Protein AF-A0A4R6XAE1-F1 (afdb_monomer_lite)

pLDDT: mean 70.64, std 21.33, range [35.44, 95.94]

InterPro domains:
  IPR025577 FlxA-like protein [PF14282] (13-100)

Sequence (117 aa):
MSSISMDLSSIAQQSSRSTQTSSTSSRIEALEEKVKTLQEELTDITTSTDKTEEDTEQAELLQQQIQMLQQQIAQLQMQEAKKAQQEEAKEASKDSDESTTEKDPEDPLGQTLDTYA

Foldseek 3Di:
DDDDDPPPVVVVPPPVPPPPPCDLVVVLVVLVVVLVVLVVVLVCLVPDPDHDPVSVVSNVVSVVVSVVSVVVSVVSVVVVVVVVVVVVVVVVVVVPPDDDDDPDDDDDDDDPDDDDD

Organism: NCBI:txid28254

Structure (mmCIF, N/CA/C/O backbone):
data_AF-A0A4R6XAE1-F1
#
_entry.id   AF-A0A4R6XAE1-F1
#
loop_
_atom_site.group_PDB
_atom_site.id
_atom_site.type_symbol
_atom_site.label_atom_id
_atom_site.label_alt_id
_atom_site.label_comp_id
_atom_site.label_asym_id
_atom_site.label_entity_id
_atom_site.label_seq_id
_atom_site.pdbx_PDB_ins_code
_atom_site.Cartn_x
_atom_site.Cartn_y
_atom_site.Cartn_z
_atom_site.occupancy
_atom_site.B_iso_or_equiv
_atom_site.auth_seq_id
_atom_site.auth_comp_id
_atom_site.auth_asym_id
_atom_site.auth_atom_id
_atom_site.pdbx_PDB_model_num
ATOM 1 N N . MET A 1 1 ? 36.451 50.193 -5.724 1.00 37.44 1 MET A N 1
ATOM 2 C CA . MET A 1 1 ? 35.394 49.717 -6.638 1.00 37.44 1 MET A CA 1
ATOM 3 C C . MET A 1 1 ? 35.925 48.441 -7.272 1.00 37.44 1 MET A C 1
ATOM 5 O O . MET A 1 1 ? 36.773 48.540 -8.144 1.00 37.44 1 MET A O 1
ATOM 9 N N . SER A 1 2 ? 35.558 47.272 -6.742 1.00 36.81 2 SER A N 1
ATOM 10 C CA . SER A 1 2 ? 36.004 45.980 -7.285 1.00 36.81 2 SER A CA 1
ATOM 11 C C . SER A 1 2 ? 34.924 45.423 -8.197 1.00 36.81 2 SER A C 1
ATOM 13 O O . SER A 1 2 ? 33.790 45.230 -7.765 1.00 36.81 2 SER A O 1
ATOM 15 N N . SER A 1 3 ? 35.284 45.190 -9.453 1.00 46.59 3 SER A N 1
ATOM 16 C CA . SER A 1 3 ? 34.451 44.534 -10.453 1.00 46.59 3 SER A CA 1
ATOM 17 C C . SER A 1 3 ? 34.411 43.037 -10.146 1.00 46.59 3 SER A C 1
ATOM 19 O O . SER A 1 3 ? 35.420 42.348 -10.275 1.00 46.59 3 SER A O 1
ATOM 21 N N . ILE A 1 4 ? 33.258 42.531 -9.718 1.00 54.75 4 ILE A N 1
ATOM 22 C CA . ILE A 1 4 ? 32.988 41.093 -9.681 1.00 54.75 4 ILE A CA 1
ATOM 23 C C . ILE A 1 4 ? 32.535 40.699 -11.088 1.00 54.75 4 ILE A C 1
ATOM 25 O O . ILE A 1 4 ? 31.401 40.958 -11.484 1.00 54.75 4 ILE A O 1
ATOM 29 N N . SER A 1 5 ? 33.463 40.128 -11.858 1.00 42.38 5 SER A N 1
ATOM 30 C CA . SER A 1 5 ? 33.148 39.355 -13.060 1.00 42.38 5 SER A CA 1
ATOM 31 C C . SER A 1 5 ? 32.478 38.060 -12.604 1.00 42.38 5 SER A C 1
ATOM 33 O O . SER A 1 5 ? 33.105 37.232 -11.949 1.00 42.38 5 SER A O 1
ATOM 35 N N . MET A 1 6 ? 31.187 37.905 -12.889 1.00 48.81 6 MET A N 1
ATOM 36 C CA . MET A 1 6 ? 30.495 36.623 -12.765 1.00 48.81 6 MET A CA 1
ATOM 37 C C . MET A 1 6 ? 30.781 35.809 -14.029 1.00 48.81 6 MET A C 1
ATOM 39 O O . MET A 1 6 ? 30.087 35.943 -15.036 1.00 48.81 6 MET A O 1
ATOM 43 N N . ASP A 1 7 ? 31.825 34.983 -13.986 1.00 47.19 7 ASP A N 1
ATOM 44 C CA . ASP A 1 7 ? 32.103 33.981 -15.013 1.00 47.19 7 ASP A CA 1
ATOM 45 C C . ASP A 1 7 ? 30.984 32.922 -15.029 1.00 47.19 7 ASP A C 1
ATOM 47 O O . ASP A 1 7 ? 30.976 31.962 -14.258 1.00 47.19 7 ASP A O 1
ATOM 51 N N . LEU A 1 8 ? 30.025 33.087 -15.945 1.00 52.81 8 LEU A N 1
ATOM 52 C CA . LEU A 1 8 ? 28.909 32.161 -16.198 1.00 52.81 8 LEU A CA 1
ATOM 53 C C . LEU A 1 8 ? 29.342 30.771 -16.711 1.00 52.81 8 LEU A C 1
ATOM 55 O O . LEU A 1 8 ? 28.503 29.883 -16.847 1.00 52.81 8 LEU A O 1
ATOM 59 N N . SER A 1 9 ? 30.634 30.540 -16.964 1.00 46.78 9 SER A N 1
ATOM 60 C CA . SER A 1 9 ? 31.130 29.263 -17.504 1.00 46.78 9 SER A CA 1
ATOM 61 C C . SER A 1 9 ? 31.352 28.169 -16.450 1.00 46.78 9 SER A C 1
ATOM 63 O O . SER A 1 9 ? 31.505 27.006 -16.814 1.00 46.78 9 SER A O 1
ATOM 65 N N . SER A 1 10 ? 31.314 28.488 -15.149 1.00 44.50 10 SER A N 1
ATOM 66 C CA . SER A 1 10 ? 31.516 27.485 -14.084 1.00 44.50 10 SER A CA 1
ATOM 67 C C . SER A 1 10 ? 30.217 26.866 -13.541 1.00 44.50 10 SER A C 1
ATOM 69 O O . SER A 1 10 ? 30.256 25.963 -12.711 1.00 44.50 10 SER A O 1
ATOM 71 N N . ILE A 1 11 ? 29.042 27.301 -14.017 1.00 51.34 11 ILE A N 1
ATOM 72 C CA . ILE A 1 11 ? 27.755 26.714 -13.594 1.00 51.34 11 ILE A CA 1
ATOM 73 C C . ILE A 1 11 ? 27.347 25.497 -14.444 1.00 51.34 11 ILE A C 1
ATOM 75 O O . ILE A 1 11 ? 26.478 24.725 -14.049 1.00 51.34 11 ILE A O 1
ATOM 79 N N . ALA A 1 12 ? 27.998 25.284 -15.593 1.00 47.47 12 ALA A N 1
ATOM 80 C CA . ALA A 1 12 ? 27.713 24.151 -16.476 1.00 47.47 12 ALA A CA 1
ATOM 81 C C . ALA A 1 12 ? 28.358 22.831 -16.003 1.00 47.47 12 ALA A C 1
ATOM 83 O O . ALA A 1 12 ? 27.937 21.759 -16.425 1.00 47.47 12 ALA A O 1
ATOM 84 N N . GLN A 1 13 ? 29.347 22.885 -15.102 1.00 46.41 13 GLN A N 1
ATOM 85 C CA . GLN A 1 13 ? 30.141 21.716 -14.681 1.00 46.41 13 GLN A CA 1
ATOM 86 C C . GLN A 1 13 ? 29.735 21.145 -13.306 1.00 46.41 13 GLN A C 1
ATOM 88 O O . GLN A 1 13 ? 30.389 20.246 -12.789 1.00 46.41 13 GLN A O 1
ATOM 93 N N . GLN A 1 14 ? 28.660 21.656 -12.698 1.00 41.06 14 GLN A N 1
ATOM 94 C CA . GLN A 1 14 ? 28.090 21.150 -11.439 1.00 41.06 14 GLN A CA 1
ATOM 95 C C . GLN A 1 14 ? 26.618 20.736 -11.600 1.00 41.06 14 GLN A C 1
ATOM 97 O O . GLN A 1 14 ? 25.832 20.831 -10.665 1.00 41.06 14 GLN A O 1
ATOM 102 N N . SER A 1 15 ? 26.226 20.243 -12.778 1.00 43.34 15 SER A N 1
ATOM 103 C 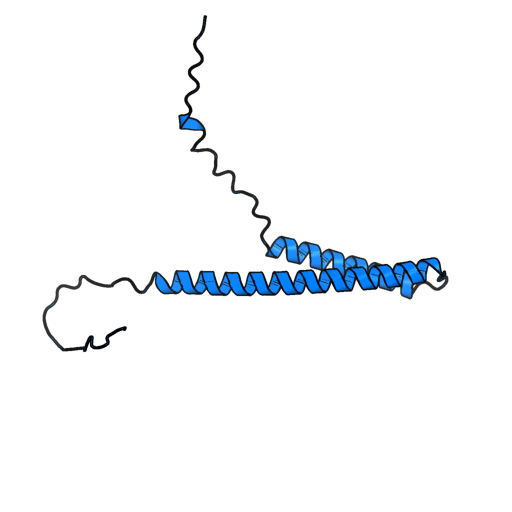CA . SER A 1 15 ? 24.974 19.475 -12.921 1.00 43.34 15 SER A CA 1
ATOM 104 C C . SER A 1 15 ? 25.177 17.960 -12.829 1.00 43.34 15 SER A C 1
ATOM 106 O O . SER A 1 15 ? 24.217 17.210 -12.940 1.00 43.34 15 SER A O 1
ATOM 108 N N . SER A 1 16 ? 26.378 17.498 -12.466 1.00 47.09 16 SER A N 1
ATOM 109 C CA . SER A 1 16 ? 26.589 16.146 -11.925 1.00 47.09 16 SER A CA 1
ATOM 110 C C . SER A 1 16 ? 26.199 16.058 -10.443 1.00 47.09 16 SER A C 1
ATOM 112 O O . SER A 1 16 ? 26.776 15.292 -9.679 1.00 47.09 16 SER A O 1
ATOM 114 N N . ARG A 1 17 ? 25.220 16.848 -9.991 1.00 43.84 17 ARG A N 1
ATOM 115 C CA . ARG A 1 17 ? 24.351 16.374 -8.918 1.00 43.84 17 ARG A CA 1
ATOM 116 C C . ARG A 1 17 ? 23.353 15.489 -9.625 1.00 43.84 17 ARG A C 1
ATOM 118 O O . ARG A 1 17 ? 22.330 15.986 -10.086 1.00 43.84 17 ARG A O 1
ATOM 125 N N . SER A 1 18 ? 23.726 14.215 -9.756 1.00 47.47 18 SER A N 1
ATOM 126 C CA . SER A 1 18 ? 22.824 13.118 -10.066 1.00 47.47 18 SER A CA 1
ATOM 127 C C . SER A 1 18 ? 21.521 13.431 -9.366 1.00 47.47 18 SER A C 1
ATOM 129 O O . SER A 1 18 ? 21.441 13.420 -8.134 1.00 47.47 18 SER A O 1
ATOM 131 N N . THR A 1 19 ? 20.547 13.860 -10.157 1.00 48.19 19 THR A N 1
ATOM 132 C CA . THR A 1 19 ? 19.176 13.949 -9.718 1.00 48.19 19 THR A CA 1
ATOM 133 C C . THR A 1 19 ? 18.930 12.606 -9.061 1.00 48.19 19 THR A C 1
ATOM 135 O O . THR A 1 19 ? 19.142 11.562 -9.680 1.00 48.19 19 THR A O 1
ATOM 138 N N . GLN A 1 20 ? 18.599 12.615 -7.771 1.00 47.22 20 GLN A N 1
ATOM 139 C CA . GLN A 1 20 ? 17.925 11.485 -7.155 1.00 47.22 20 GLN A CA 1
ATOM 140 C C . GLN A 1 20 ? 16.623 11.343 -7.939 1.00 47.22 20 GLN A C 1
ATOM 142 O O . GLN A 1 20 ? 15.582 11.877 -7.571 1.00 47.22 20 GLN A O 1
ATOM 147 N N . THR A 1 21 ? 16.723 10.707 -9.102 1.00 52.50 21 THR A N 1
ATOM 148 C CA . THR A 1 21 ? 15.634 10.018 -9.741 1.00 52.50 21 THR A CA 1
ATOM 149 C C . THR A 1 21 ? 15.297 8.953 -8.721 1.00 52.50 21 THR A C 1
ATOM 151 O O . THR A 1 21 ? 15.968 7.934 -8.610 1.00 52.50 21 THR A O 1
ATOM 154 N N . SER A 1 22 ? 14.361 9.268 -7.833 1.00 56.44 22 SER A N 1
ATOM 155 C CA . SER A 1 22 ? 13.671 8.252 -7.065 1.00 56.44 22 SER A CA 1
ATOM 156 C C . SER A 1 22 ? 13.058 7.337 -8.114 1.00 56.44 22 SER A C 1
ATOM 158 O O . SER A 1 22 ? 12.058 7.683 -8.747 1.00 56.44 22 SER A O 1
ATOM 160 N N . SER A 1 23 ? 13.766 6.245 -8.403 1.00 73.06 23 SER A N 1
ATOM 161 C CA . SER A 1 23 ? 13.408 5.306 -9.451 1.00 73.06 23 SER A CA 1
ATOM 162 C C . SER A 1 23 ? 11.979 4.845 -9.216 1.00 73.06 23 SER A C 1
ATOM 164 O O . SER A 1 23 ? 11.529 4.737 -8.072 1.00 73.06 23 SER A O 1
ATOM 166 N N . THR A 1 24 ? 11.246 4.600 -10.298 1.00 78.06 24 THR A N 1
ATOM 167 C CA . THR A 1 24 ? 9.879 4.072 -10.238 1.00 78.06 24 THR A CA 1
ATOM 168 C C . THR A 1 24 ? 9.798 2.858 -9.304 1.00 78.06 24 THR A C 1
ATOM 170 O O . THR A 1 24 ? 8.896 2.823 -8.472 1.00 78.06 24 THR A O 1
ATOM 173 N N . SER A 1 25 ? 10.825 2.006 -9.306 1.00 82.62 25 SER A N 1
ATOM 174 C CA . SER A 1 25 ? 11.036 0.893 -8.378 1.00 82.62 25 SER A CA 1
ATOM 175 C C . SER A 1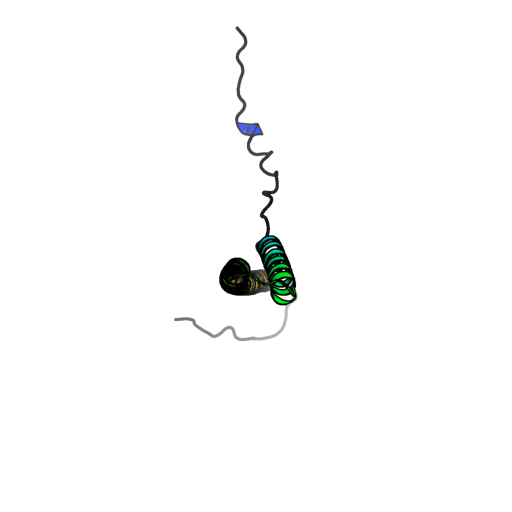 25 ? 11.008 1.302 -6.898 1.00 82.62 25 SER A C 1
ATOM 177 O O . SER A 1 25 ? 10.224 0.757 -6.130 1.00 82.62 25 SER A O 1
ATOM 179 N N . SER A 1 26 ? 11.761 2.329 -6.481 1.00 87.44 26 SER A N 1
ATOM 180 C CA . SER A 1 26 ? 11.754 2.805 -5.083 1.00 87.44 26 SER A CA 1
ATOM 181 C C . SER A 1 26 ? 10.387 3.346 -4.656 1.00 87.44 26 SER A C 1
ATOM 183 O O . SER A 1 26 ? 10.018 3.297 -3.484 1.00 87.44 26 SER A O 1
ATOM 185 N N . ARG A 1 27 ? 9.616 3.891 -5.605 1.00 86.81 27 ARG A N 1
ATOM 186 C CA . ARG A 1 27 ? 8.251 4.351 -5.337 1.00 86.81 27 ARG A CA 1
ATOM 187 C C . ARG A 1 27 ? 7.269 3.187 -5.230 1.00 86.81 27 ARG A C 1
ATOM 189 O O . ARG A 1 27 ? 6.348 3.283 -4.426 1.00 86.81 27 ARG A O 1
ATOM 196 N N . ILE A 1 28 ? 7.457 2.123 -6.010 1.00 90.00 28 ILE A N 1
ATOM 197 C CA . ILE A 1 28 ? 6.680 0.883 -5.895 1.00 90.00 28 ILE A CA 1
ATOM 198 C C . ILE A 1 28 ? 6.927 0.242 -4.532 1.00 90.00 28 ILE A C 1
ATOM 200 O O . ILE A 1 28 ? 5.960 0.013 -3.816 1.00 90.00 28 ILE A O 1
ATOM 204 N N . GLU A 1 29 ? 8.187 0.074 -4.126 1.00 91.81 29 GLU A N 1
ATOM 205 C CA . GLU A 1 29 ? 8.550 -0.494 -2.819 1.00 91.81 29 GLU A CA 1
ATOM 206 C C . GLU A 1 29 ? 7.896 0.275 -1.660 1.00 91.81 29 GLU A C 1
ATOM 208 O O . GLU A 1 29 ? 7.262 -0.317 -0.789 1.00 91.81 29 GLU A O 1
ATOM 213 N N . ALA A 1 30 ? 7.952 1.611 -1.687 1.00 93.12 30 ALA A N 1
ATOM 214 C CA . ALA A 1 30 ? 7.313 2.440 -0.664 1.00 93.12 30 ALA A CA 1
ATOM 215 C C . ALA A 1 30 ? 5.773 2.322 -0.653 1.00 93.12 30 ALA A C 1
ATOM 217 O O . ALA A 1 30 ? 5.143 2.480 0.395 1.00 93.12 30 ALA A O 1
ATOM 218 N N . LEU A 1 31 ? 5.140 2.092 -1.810 1.00 93.44 31 LEU A N 1
ATOM 219 C CA . LEU A 1 31 ? 3.695 1.857 -1.891 1.00 93.44 31 LEU A CA 1
ATOM 220 C C . LEU A 1 31 ? 3.332 0.453 -1.391 1.00 93.44 31 LEU A C 1
ATOM 222 O O . LEU A 1 31 ? 2.328 0.307 -0.697 1.00 93.44 31 LEU A O 1
ATOM 226 N N . GLU A 1 32 ? 4.143 -0.556 -1.705 1.00 93.25 32 GLU A N 1
ATOM 227 C CA . GLU A 1 32 ? 3.977 -1.933 -1.229 1.00 93.25 32 GLU A CA 1
ATOM 228 C C . GLU A 1 32 ? 4.112 -2.021 0.296 1.00 93.25 32 GLU A C 1
ATOM 230 O O . GLU A 1 32 ? 3.279 -2.653 0.949 1.00 93.25 32 GLU A O 1
ATOM 235 N N . GLU A 1 33 ? 5.086 -1.319 0.879 1.00 95.75 33 GLU A N 1
ATOM 236 C CA . GLU A 1 33 ? 5.248 -1.231 2.333 1.00 95.75 33 GLU A CA 1
ATOM 237 C C . GLU A 1 33 ? 4.011 -0.606 2.992 1.00 95.75 33 GLU A C 1
ATOM 239 O O . GLU A 1 33 ? 3.459 -1.178 3.932 1.00 95.75 33 GLU A O 1
ATOM 244 N N . LYS A 1 34 ? 3.493 0.503 2.441 1.00 93.81 34 LYS A N 1
ATOM 245 C CA . LYS A 1 34 ? 2.247 1.116 2.928 1.00 93.81 34 LYS A CA 1
ATOM 246 C C . LYS A 1 34 ? 1.059 0.167 2.853 1.00 93.81 34 LYS A C 1
ATOM 248 O O . LYS A 1 34 ? 0.271 0.119 3.790 1.00 93.81 34 LYS A O 1
ATOM 253 N N . VAL A 1 35 ? 0.913 -0.580 1.757 1.00 94.56 35 VAL A N 1
ATOM 254 C CA . VAL A 1 35 ? -0.156 -1.583 1.630 1.00 94.56 35 VAL A CA 1
ATOM 255 C C . VAL A 1 35 ? -0.044 -2.623 2.737 1.00 94.56 35 VAL A C 1
ATOM 257 O O . VAL A 1 35 ? -1.056 -2.955 3.350 1.00 94.56 35 VAL A O 1
ATOM 260 N N . LYS A 1 36 ? 1.169 -3.104 3.021 1.00 95.38 36 LYS A N 1
ATOM 261 C CA . LYS A 1 36 ? 1.405 -4.078 4.085 1.00 95.38 36 LYS A CA 1
ATOM 262 C C . LYS A 1 36 ? 1.043 -3.512 5.461 1.00 95.38 36 LYS A C 1
ATOM 264 O O . LYS A 1 36 ? 0.298 -4.162 6.185 1.00 95.38 36 LYS A O 1
ATOM 269 N N . THR A 1 37 ? 1.478 -2.294 5.783 1.00 95.94 37 THR A N 1
ATOM 270 C CA . THR A 1 37 ? 1.124 -1.634 7.051 1.00 95.94 37 THR A CA 1
ATOM 271 C C . THR A 1 37 ? -0.388 -1.467 7.205 1.00 95.94 37 THR A C 1
ATOM 273 O O . THR A 1 37 ? -0.932 -1.804 8.249 1.00 95.94 37 THR A O 1
ATOM 276 N N . LEU A 1 38 ? -1.093 -1.021 6.158 1.00 94.69 38 LEU A N 1
ATOM 277 C CA . LEU A 1 38 ? -2.552 -0.861 6.212 1.00 94.69 38 LEU A CA 1
ATOM 278 C C . LEU A 1 38 ? -3.280 -2.211 6.344 1.00 94.69 38 LEU A C 1
ATOM 280 O O . LEU A 1 38 ? -4.339 -2.279 6.961 1.00 94.69 38 LEU A O 1
ATOM 284 N N . GLN A 1 39 ? -2.737 -3.289 5.769 1.00 93.38 39 GLN A N 1
ATOM 285 C CA . GLN A 1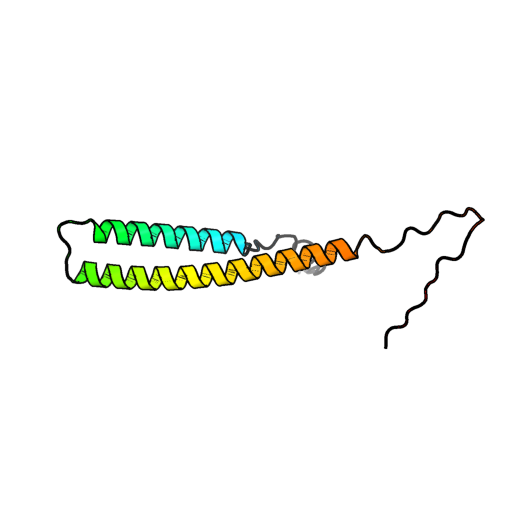 39 ? -3.277 -4.644 5.938 1.00 93.38 39 GLN A CA 1
ATOM 286 C C . GLN A 1 39 ? -3.067 -5.177 7.358 1.00 93.38 39 GLN A C 1
ATOM 288 O O . GLN A 1 39 ? -3.959 -5.839 7.891 1.00 93.38 39 GLN A O 1
ATOM 293 N N . GLU A 1 40 ? -1.910 -4.901 7.961 1.00 95.12 40 GLU A N 1
ATOM 294 C CA . GLU A 1 40 ? -1.631 -5.220 9.364 1.00 95.12 40 GLU A CA 1
ATOM 295 C C . GLU A 1 40 ? -2.601 -4.462 10.279 1.00 95.12 40 GLU A C 1
ATOM 297 O O . GLU A 1 40 ? -3.290 -5.092 11.074 1.00 95.12 40 GLU A O 1
ATOM 302 N N . GLU A 1 41 ? -2.778 -3.155 10.069 1.00 91.75 41 GLU A N 1
ATOM 303 C CA . GLU A 1 41 ? -3.713 -2.322 10.837 1.00 91.75 41 GLU A CA 1
ATOM 304 C C . GLU A 1 41 ? -5.170 -2.803 10.692 1.00 91.75 41 GLU A C 1
ATOM 306 O O . GLU A 1 41 ? -5.895 -2.940 11.677 1.00 91.75 41 GLU A O 1
ATOM 311 N N . LEU A 1 42 ? -5.590 -3.174 9.476 1.00 91.75 42 LEU A N 1
ATOM 312 C CA . LEU A 1 42 ? -6.898 -3.793 9.243 1.00 91.75 42 LEU A CA 1
ATOM 313 C C . LEU A 1 42 ? -7.019 -5.144 9.964 1.00 91.75 42 LEU A C 1
ATOM 315 O O . LEU A 1 42 ? -8.080 -5.478 10.493 1.00 91.75 42 LEU A O 1
ATOM 319 N N . THR A 1 43 ? -5.949 -5.936 10.014 1.00 92.56 43 THR A N 1
ATOM 320 C CA . THR A 1 43 ? -5.933 -7.216 10.737 1.00 92.56 43 THR A CA 1
ATOM 321 C C . THR A 1 43 ? -6.047 -7.001 12.246 1.00 92.56 43 THR A C 1
ATOM 323 O O . THR A 1 43 ? -6.838 -7.679 12.900 1.00 92.56 43 THR A O 1
ATOM 326 N N . ASP A 1 44 ? -5.343 -6.021 12.802 1.00 92.06 44 ASP A N 1
ATOM 327 C CA . ASP A 1 44 ? -5.398 -5.681 14.228 1.00 92.06 44 ASP A CA 1
ATOM 328 C C . ASP A 1 44 ? -6.793 -5.194 14.640 1.00 92.06 44 ASP A C 1
ATOM 330 O O . ASP A 1 44 ? -7.360 -5.661 15.636 1.00 92.06 44 ASP A O 1
ATOM 334 N N . ILE A 1 45 ? -7.412 -4.341 13.819 1.00 89.00 45 ILE A N 1
ATOM 335 C CA . ILE A 1 45 ? -8.802 -3.917 14.014 1.00 89.00 45 ILE A CA 1
ATOM 336 C C . ILE A 1 45 ? -9.735 -5.127 13.909 1.00 89.00 45 ILE A C 1
ATOM 338 O O . ILE A 1 45 ? -10.621 -5.323 14.740 1.00 89.00 45 ILE A O 1
ATOM 342 N N . THR A 1 46 ? -9.537 -5.988 12.904 1.00 85.25 46 THR A N 1
ATOM 343 C CA . THR A 1 46 ? -10.428 -7.133 12.679 1.00 85.25 46 THR A CA 1
ATOM 344 C C . THR A 1 46 ? -10.295 -8.251 13.719 1.00 85.25 46 THR A C 1
ATOM 346 O O . THR A 1 46 ? -11.251 -9.010 13.901 1.00 85.25 46 THR A O 1
ATOM 349 N N . THR A 1 47 ? -9.162 -8.350 14.407 1.00 88.50 47 THR A N 1
ATOM 350 C CA . THR A 1 47 ? -8.893 -9.361 15.443 1.00 88.50 47 THR A CA 1
ATOM 351 C C . THR A 1 47 ? -9.141 -8.853 16.862 1.00 88.50 47 THR A C 1
ATOM 353 O O . THR A 1 47 ? -9.246 -9.665 17.782 1.00 88.50 47 THR A O 1
ATOM 356 N N . SER A 1 48 ? -9.307 -7.540 17.040 1.00 85.50 48 SER A N 1
ATOM 357 C CA . SER A 1 48 ? -9.693 -6.947 18.318 1.00 85.50 48 SER A CA 1
ATOM 358 C C . SER A 1 48 ? -11.079 -7.426 18.765 1.00 85.50 48 SER A C 1
ATOM 360 O O . SER A 1 48 ? -12.030 -7.483 17.984 1.00 85.50 48 SER A O 1
ATOM 362 N N . THR A 1 49 ? -11.182 -7.807 20.040 1.00 76.38 49 THR A N 1
ATOM 363 C CA . THR A 1 49 ? -12.403 -8.381 20.638 1.00 76.38 49 THR A CA 1
ATOM 364 C C . THR A 1 49 ? -13.470 -7.322 20.931 1.00 76.38 49 THR A C 1
ATOM 366 O O . THR A 1 49 ? -14.659 -7.628 20.908 1.00 76.38 49 THR A O 1
ATOM 369 N N . ASP A 1 50 ? -13.047 -6.078 21.162 1.00 80.12 50 ASP A N 1
ATOM 370 C CA . ASP A 1 50 ? -13.896 -4.926 21.482 1.00 80.12 50 ASP A CA 1
ATOM 371 C C . ASP A 1 50 ? -14.063 -4.011 20.261 1.00 80.12 50 ASP A C 1
ATOM 373 O O . ASP A 1 50 ? -13.694 -2.842 20.290 1.00 80.12 50 ASP A O 1
ATOM 377 N N . LYS A 1 51 ? -14.592 -4.551 19.157 1.00 83.00 51 LYS A N 1
ATOM 378 C CA . LYS A 1 51 ? -14.875 -3.742 17.964 1.00 83.00 51 LYS A CA 1
ATOM 379 C C . LYS A 1 51 ? -16.037 -2.796 18.189 1.00 83.00 51 LYS A C 1
ATOM 381 O O . LYS A 1 51 ? -17.137 -3.217 18.557 1.00 83.00 51 LYS A O 1
ATOM 386 N N . THR A 1 52 ? -15.807 -1.543 17.849 1.00 88.00 52 THR A N 1
ATOM 387 C CA . THR A 1 52 ? -16.832 -0.509 17.781 1.00 88.00 52 THR A CA 1
ATOM 388 C C . THR A 1 52 ? -17.333 -0.305 16.347 1.00 88.00 52 THR A C 1
ATOM 390 O O . THR A 1 52 ? -16.820 -0.871 15.377 1.00 88.00 52 THR A O 1
ATOM 393 N N . GLU A 1 53 ? -18.389 0.493 16.200 1.00 86.62 53 GLU A N 1
ATOM 394 C CA . GLU A 1 53 ? -18.893 0.912 14.886 1.00 86.62 53 GLU A CA 1
ATOM 395 C C . GLU A 1 53 ? -17.847 1.770 14.146 1.00 86.62 53 GLU A C 1
ATOM 397 O O . GLU A 1 53 ? -17.637 1.593 12.950 1.00 86.62 53 GLU A O 1
ATOM 402 N N . GLU A 1 54 ? -17.096 2.592 14.886 1.00 88.94 54 GLU A N 1
ATOM 403 C CA . GLU A 1 54 ? -15.994 3.421 14.377 1.00 88.94 54 GLU A CA 1
ATOM 404 C C . GLU A 1 54 ? -14.837 2.564 13.830 1.00 88.94 54 GLU A C 1
ATOM 406 O O . GLU A 1 54 ? -14.338 2.816 12.735 1.00 88.94 54 GLU A O 1
ATOM 411 N N . ASP A 1 55 ? -14.491 1.468 14.516 1.00 89.00 55 ASP A N 1
ATOM 412 C CA . ASP A 1 55 ? -13.512 0.485 14.026 1.00 89.00 55 ASP A CA 1
ATOM 413 C C . ASP A 1 55 ? -13.959 -0.182 12.717 1.00 89.00 55 ASP A C 1
ATOM 415 O O . ASP A 1 55 ? -13.145 -0.521 11.855 1.00 89.00 55 ASP A O 1
ATOM 419 N N . THR A 1 56 ? -15.268 -0.383 12.556 1.00 88.00 56 THR A N 1
ATOM 420 C CA . THR A 1 56 ? -15.833 -0.986 11.344 1.00 88.00 56 THR A CA 1
ATOM 421 C C . THR A 1 56 ? -15.717 -0.026 10.160 1.00 88.00 56 THR A C 1
ATOM 423 O O . THR A 1 56 ? -15.249 -0.433 9.095 1.00 88.00 56 THR A O 1
ATOM 426 N N . GLU A 1 57 ? -16.052 1.253 10.355 1.00 91.81 57 GLU A N 1
ATOM 427 C CA . GLU A 1 57 ? -15.841 2.296 9.342 1.00 91.81 57 GLU A CA 1
ATOM 428 C C . GLU A 1 57 ? -14.353 2.465 9.001 1.00 91.81 57 GLU A C 1
ATOM 430 O O . GLU A 1 57 ? -13.987 2.569 7.826 1.00 91.81 57 GLU A O 1
ATOM 435 N N . GLN A 1 58 ? -13.470 2.433 10.006 1.00 90.06 58 GLN A N 1
ATOM 436 C CA . GLN A 1 58 ? -12.026 2.518 9.789 1.00 90.06 58 GLN A CA 1
ATOM 437 C C . GLN A 1 58 ? -11.511 1.324 8.977 1.00 90.06 58 GLN A C 1
ATOM 439 O O . GLN A 1 58 ? -10.718 1.511 8.051 1.00 90.06 58 GLN A O 1
ATOM 444 N N . ALA A 1 59 ? -11.993 0.109 9.255 1.00 90.75 59 ALA A N 1
ATOM 445 C CA . ALA A 1 59 ? -11.646 -1.077 8.481 1.00 90.75 59 ALA A CA 1
ATOM 446 C C . ALA A 1 59 ? -12.108 -0.973 7.015 1.00 90.75 59 ALA A C 1
ATOM 448 O O . ALA A 1 59 ? -11.330 -1.297 6.113 1.00 90.75 59 ALA A O 1
ATOM 449 N N . GLU A 1 60 ? -13.323 -0.479 6.748 1.00 92.81 60 GLU A N 1
ATOM 450 C CA . GLU A 1 60 ? -13.803 -0.240 5.376 1.00 92.81 60 GLU A CA 1
ATOM 451 C C . GLU A 1 60 ? -12.949 0.804 4.645 1.00 92.81 60 GLU A C 1
ATOM 453 O O . GLU A 1 60 ? -12.554 0.610 3.488 1.00 92.81 60 GLU A O 1
ATOM 458 N N . LEU A 1 61 ? -12.606 1.896 5.329 1.00 94.75 61 LEU A N 1
ATOM 459 C CA . LEU A 1 61 ? -11.788 2.969 4.776 1.00 94.75 61 LEU A CA 1
ATOM 460 C C . LEU A 1 61 ? -10.350 2.503 4.487 1.00 94.75 61 LEU A C 1
ATOM 462 O O . LEU A 1 61 ? -9.788 2.840 3.439 1.00 94.75 61 LEU A O 1
ATOM 466 N N . LEU A 1 62 ? -9.761 1.684 5.363 1.00 94.06 62 LEU A N 1
ATOM 467 C CA . LEU A 1 62 ? -8.475 1.021 5.125 1.00 94.06 62 LEU A CA 1
ATOM 468 C C . LEU A 1 62 ? -8.553 0.086 3.916 1.00 94.06 62 LEU A C 1
ATOM 470 O O . LEU A 1 62 ? -7.681 0.131 3.046 1.00 94.06 62 LEU A O 1
ATOM 474 N N . GLN A 1 63 ? -9.615 -0.713 3.806 1.00 93.44 63 GLN A N 1
ATOM 475 C CA . GLN A 1 63 ? -9.799 -1.643 2.693 1.00 93.44 63 GLN A CA 1
ATOM 476 C C . GLN A 1 63 ? -9.887 -0.909 1.346 1.00 93.44 63 GLN A C 1
ATOM 478 O O . GLN A 1 63 ? -9.264 -1.326 0.362 1.00 93.44 63 GLN A O 1
ATOM 483 N N . GLN A 1 64 ? -10.591 0.225 1.308 1.00 95.81 64 GLN A N 1
ATOM 484 C CA . GLN A 1 64 ? -10.674 1.074 0.121 1.00 95.81 64 GLN A CA 1
ATOM 485 C C . GLN A 1 64 ? -9.311 1.684 -0.247 1.00 95.81 64 G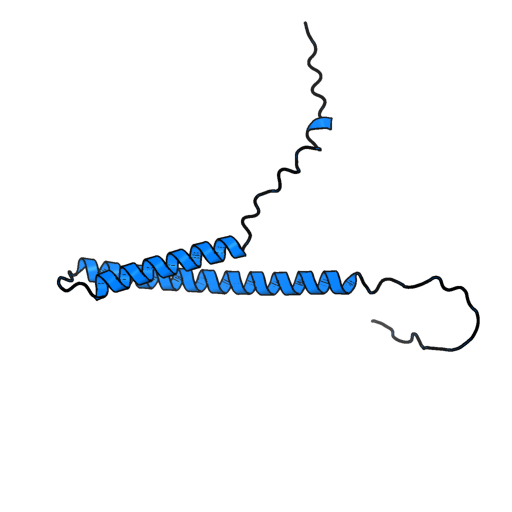LN A C 1
ATOM 487 O O . GLN A 1 64 ? -8.920 1.664 -1.419 1.00 95.81 64 GLN A O 1
ATOM 492 N N . GLN A 1 65 ? -8.556 2.182 0.739 1.00 93.75 65 GLN A N 1
ATOM 493 C CA . GLN A 1 65 ? -7.210 2.719 0.511 1.00 93.75 65 GLN A CA 1
ATOM 494 C C . GLN A 1 65 ? -6.242 1.653 -0.008 1.00 93.75 65 GLN A C 1
ATOM 496 O O . GLN A 1 65 ? -5.512 1.906 -0.968 1.00 93.75 65 GLN A O 1
ATOM 501 N N . ILE A 1 66 ? -6.272 0.450 0.571 1.00 94.75 66 ILE A N 1
ATOM 502 C CA . ILE A 1 66 ? -5.475 -0.692 0.111 1.00 94.75 66 ILE A CA 1
ATOM 503 C C . ILE A 1 66 ? -5.781 -0.987 -1.359 1.00 94.75 66 ILE A C 1
ATOM 505 O O . ILE A 1 66 ? -4.857 -1.133 -2.159 1.00 94.75 66 ILE A O 1
ATOM 509 N N . GLN A 1 67 ? -7.060 -1.027 -1.738 1.00 95.56 67 GLN A N 1
ATOM 510 C CA . GLN A 1 67 ? -7.461 -1.318 -3.112 1.00 95.56 67 GLN A CA 1
ATOM 511 C C . GLN A 1 67 ? -6.954 -0.254 -4.099 1.00 95.56 67 GLN A C 1
ATOM 513 O O . GLN A 1 67 ? -6.438 -0.594 -5.166 1.00 95.56 67 GLN A O 1
ATOM 518 N N . MET A 1 68 ? -7.028 1.028 -3.729 1.00 95.81 68 MET A N 1
ATOM 519 C CA . MET A 1 68 ? -6.477 2.121 -4.535 1.00 95.81 68 MET A CA 1
ATOM 520 C C . MET A 1 68 ? -4.955 1.994 -4.703 1.00 95.81 68 MET A C 1
ATOM 522 O O . MET A 1 68 ? -4.439 2.127 -5.816 1.00 95.81 68 MET A O 1
ATOM 526 N N . LEU A 1 69 ? -4.232 1.713 -3.615 1.00 94.38 69 LEU A N 1
ATOM 527 C CA . LEU A 1 69 ? -2.777 1.561 -3.644 1.00 94.38 69 LEU A CA 1
ATOM 528 C C . LEU A 1 69 ? -2.350 0.355 -4.486 1.00 94.38 69 LEU A C 1
ATOM 530 O O . LEU A 1 69 ? -1.430 0.482 -5.290 1.00 94.38 69 LEU A O 1
ATOM 534 N N . GLN A 1 70 ? -3.051 -0.777 -4.386 1.00 93.38 70 GLN A N 1
ATOM 535 C CA . GLN A 1 70 ? -2.796 -1.954 -5.223 1.00 93.38 70 GLN A CA 1
ATOM 536 C C . GLN A 1 70 ? -2.965 -1.648 -6.715 1.00 93.38 70 GLN A C 1
ATOM 538 O O . GLN A 1 70 ? -2.127 -2.043 -7.526 1.00 93.38 70 GLN A O 1
ATOM 543 N N . GLN A 1 71 ? -4.003 -0.892 -7.090 1.00 95.62 71 GLN A N 1
ATOM 544 C CA . GLN A 1 71 ? -4.168 -0.451 -8.478 1.00 95.62 71 GLN A CA 1
ATOM 545 C C . GLN A 1 71 ? -3.025 0.463 -8.929 1.00 95.62 71 GLN A C 1
ATOM 547 O O . GLN A 1 71 ? -2.547 0.340 -10.059 1.00 95.62 71 GLN A O 1
ATOM 552 N N . GLN A 1 72 ? -2.570 1.370 -8.062 1.00 92.50 72 GLN A N 1
ATOM 553 C CA . GLN A 1 72 ? -1.455 2.259 -8.374 1.00 92.50 72 GLN A CA 1
ATOM 554 C C . GLN A 1 72 ? -0.139 1.486 -8.543 1.00 92.50 72 GLN A C 1
ATOM 556 O O . GLN A 1 72 ? 0.604 1.762 -9.486 1.00 92.50 72 GLN A O 1
ATOM 561 N N . ILE A 1 73 ? 0.114 0.488 -7.694 1.00 93.44 73 ILE A N 1
ATOM 562 C CA . ILE A 1 73 ? 1.265 -0.416 -7.807 1.00 93.44 73 ILE A CA 1
ATOM 563 C C . ILE A 1 73 ? 1.220 -1.165 -9.141 1.00 93.44 73 ILE A C 1
ATOM 565 O O . ILE A 1 73 ? 2.186 -1.106 -9.897 1.00 93.44 73 ILE A O 1
ATOM 569 N N . ALA A 1 74 ? 0.088 -1.784 -9.492 1.00 93.50 74 ALA A N 1
ATOM 570 C CA . ALA A 1 74 ? -0.052 -2.528 -10.745 1.00 93.50 74 ALA A CA 1
ATOM 571 C C . ALA A 1 74 ? 0.203 -1.650 -11.987 1.00 93.50 74 ALA A C 1
ATOM 573 O O . ALA A 1 74 ? 0.866 -2.069 -12.939 1.00 93.50 74 ALA A O 1
ATOM 574 N N . GLN A 1 75 ? -0.283 -0.404 -11.973 1.00 91.88 75 GLN A N 1
ATOM 575 C C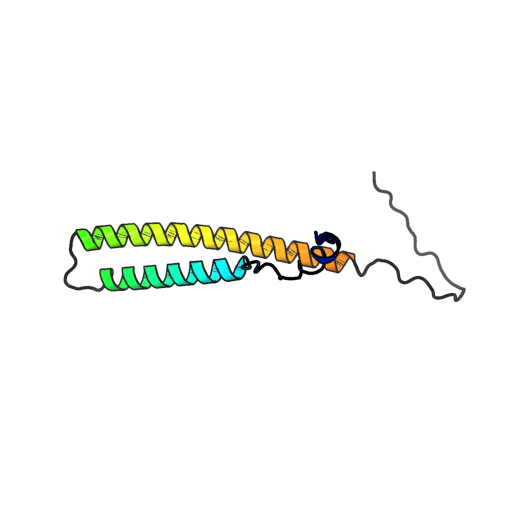A . GLN A 1 75 ? -0.017 0.554 -13.049 1.00 91.88 75 GLN A CA 1
ATOM 576 C C . GLN A 1 75 ? 1.466 0.924 -13.153 1.00 91.88 75 GLN A C 1
ATOM 578 O O . GLN A 1 75 ? 1.981 1.056 -14.265 1.00 91.88 75 GLN A O 1
ATOM 583 N N . LEU A 1 76 ? 2.153 1.103 -12.023 1.00 90.75 76 LEU A N 1
ATOM 584 C CA . LEU A 1 76 ? 3.582 1.413 -12.004 1.00 90.75 76 LEU A CA 1
ATOM 585 C C . LEU A 1 76 ? 4.428 0.214 -12.445 1.00 90.75 76 LEU A C 1
ATOM 587 O O . LEU A 1 76 ? 5.320 0.393 -13.270 1.00 90.75 76 LEU A O 1
ATOM 591 N N . GLN A 1 77 ? 4.101 -1.000 -11.996 1.00 88.75 77 GLN A N 1
ATOM 592 C CA . GLN A 1 77 ? 4.781 -2.230 -12.414 1.00 88.75 77 GLN A CA 1
ATOM 593 C C . GLN A 1 77 ? 4.686 -2.442 -13.935 1.00 88.75 77 GLN A C 1
ATOM 595 O O . GLN A 1 77 ? 5.690 -2.738 -14.583 1.00 88.75 77 GLN A O 1
ATOM 600 N N . MET A 1 78 ? 3.517 -2.200 -14.546 1.00 88.56 78 MET A N 1
ATOM 601 C CA . MET A 1 78 ? 3.383 -2.225 -16.012 1.00 88.56 78 MET A CA 1
ATOM 602 C C . MET A 1 78 ? 4.261 -1.178 -16.709 1.00 88.56 78 MET A C 1
ATOM 604 O O . MET A 1 78 ? 4.820 -1.449 -17.774 1.00 88.56 78 MET A O 1
ATOM 608 N N . GLN A 1 79 ? 4.377 0.025 -16.140 1.00 86.81 79 GLN A N 1
ATOM 609 C CA . GLN A 1 79 ? 5.228 1.073 -16.705 1.00 86.81 79 GLN A CA 1
ATOM 610 C C . GLN A 1 79 ? 6.711 0.711 -16.617 1.00 86.81 79 GLN A C 1
ATOM 612 O O . GLN A 1 79 ? 7.442 0.965 -17.574 1.00 86.81 79 GLN A O 1
ATOM 617 N N . GLU A 1 80 ? 7.151 0.105 -15.514 1.00 83.44 80 GLU A N 1
ATOM 618 C CA . GLU A 1 80 ? 8.529 -0.373 -15.373 1.00 83.44 80 GLU A CA 1
ATOM 619 C C . GLU A 1 80 ? 8.839 -1.506 -16.345 1.00 83.44 80 GLU A C 1
ATOM 621 O O . GLU A 1 80 ? 9.822 -1.411 -17.077 1.00 83.44 80 GLU A O 1
ATOM 626 N N . ALA A 1 81 ? 7.959 -2.507 -16.456 1.00 83.06 81 ALA A N 1
ATOM 627 C CA . ALA A 1 81 ? 8.125 -3.595 -17.418 1.00 83.06 81 ALA A CA 1
ATOM 628 C C . ALA A 1 81 ? 8.223 -3.078 -18.865 1.00 83.06 81 ALA A C 1
ATOM 630 O O . ALA A 1 81 ? 9.049 -3.543 -19.650 1.00 83.06 81 ALA A O 1
ATOM 631 N N . LYS A 1 82 ? 7.416 -2.067 -19.220 1.00 83.44 82 LYS A N 1
ATOM 632 C CA . LYS A 1 82 ? 7.461 -1.442 -20.548 1.00 83.44 82 LYS A CA 1
ATOM 633 C C . LYS A 1 82 ? 8.749 -0.648 -20.787 1.00 83.44 82 LYS A C 1
ATOM 635 O O . LYS A 1 82 ? 9.243 -0.639 -21.913 1.00 83.44 82 LYS A O 1
ATOM 640 N N . LYS A 1 83 ? 9.278 0.034 -19.765 1.00 81.19 83 LYS A N 1
ATOM 641 C CA . LYS A 1 83 ? 10.556 0.755 -19.863 1.00 81.19 83 LYS A CA 1
ATOM 642 C C . LYS A 1 83 ? 11.726 -0.208 -20.028 1.00 81.19 83 LYS A C 1
ATOM 644 O O . LYS A 1 83 ? 12.510 -0.002 -20.946 1.00 81.19 83 LYS A O 1
ATOM 649 N N . ALA A 1 84 ? 11.776 -1.275 -19.229 1.00 76.19 84 ALA A N 1
ATOM 650 C CA . ALA A 1 84 ? 12.815 -2.299 -19.328 1.00 76.19 84 ALA A CA 1
ATOM 651 C C . ALA A 1 84 ? 12.882 -2.903 -20.744 1.00 76.19 84 ALA A C 1
ATOM 653 O O . ALA A 1 84 ? 13.943 -2.906 -21.360 1.00 76.19 84 ALA A O 1
ATOM 654 N N . GLN A 1 85 ? 11.732 -3.271 -21.328 1.00 71.56 85 GLN A N 1
ATOM 655 C CA . GLN A 1 85 ? 11.684 -3.778 -22.708 1.00 71.56 85 GLN A CA 1
ATOM 656 C C . GLN A 1 85 ? 12.155 -2.757 -23.758 1.00 71.56 85 GLN A C 1
ATOM 658 O O . GLN A 1 85 ? 12.752 -3.133 -24.766 1.00 71.56 85 GLN A O 1
ATOM 663 N N . GLN A 1 86 ? 11.874 -1.462 -23.569 1.00 69.75 86 GLN A N 1
ATOM 664 C CA . GLN A 1 86 ? 12.332 -0.425 -24.504 1.00 69.75 86 GLN A CA 1
ATOM 665 C C . GLN A 1 86 ? 13.830 -0.139 -24.390 1.00 69.75 86 GLN A C 1
ATOM 667 O O . GLN A 1 86 ? 14.447 0.222 -25.393 1.00 69.75 86 GLN A O 1
ATOM 672 N N . GLU A 1 87 ? 14.404 -0.264 -23.195 1.00 66.00 87 GLU A N 1
ATOM 673 C CA . GLU A 1 87 ? 15.843 -0.103 -22.984 1.00 66.00 87 GLU A CA 1
ATOM 674 C C . GLU A 1 87 ? 16.619 -1.285 -23.581 1.00 66.00 87 GLU A C 1
ATOM 676 O O . GLU A 1 87 ? 17.540 -1.048 -24.363 1.00 66.00 87 GLU A O 1
ATOM 681 N N . GLU A 1 88 ? 16.172 -2.531 -23.373 1.00 60.34 88 GLU A N 1
ATOM 682 C CA . GLU A 1 88 ? 16.779 -3.713 -24.014 1.00 60.34 88 GLU A CA 1
ATOM 683 C C . GLU A 1 88 ? 16.710 -3.649 -25.550 1.00 60.34 88 GLU A C 1
ATOM 685 O O . GLU A 1 88 ? 17.691 -3.945 -26.234 1.00 60.34 88 GLU A O 1
ATOM 690 N N . ALA A 1 89 ? 15.591 -3.188 -26.121 1.00 59.31 89 ALA A N 1
ATOM 691 C CA . ALA A 1 89 ? 15.461 -3.040 -27.574 1.00 59.31 89 ALA A CA 1
ATOM 692 C C . ALA A 1 89 ? 16.413 -1.977 -28.165 1.00 59.31 89 ALA A C 1
ATOM 694 O O . ALA A 1 89 ? 16.823 -2.080 -29.326 1.00 59.31 89 ALA A O 1
ATOM 695 N N . LYS A 1 90 ? 16.781 -0.952 -27.383 1.00 55.12 90 LYS A N 1
ATOM 696 C CA . LYS A 1 90 ? 17.741 0.078 -27.807 1.00 55.12 90 LYS A CA 1
ATOM 697 C C . LYS A 1 90 ? 19.190 -0.381 -27.691 1.00 55.12 90 LYS A C 1
ATOM 699 O O . LYS A 1 90 ? 19.988 0.019 -28.536 1.00 55.12 90 LYS A O 1
ATOM 704 N N . GLU A 1 91 ? 19.528 -1.207 -26.704 1.00 53.47 91 GLU A N 1
ATOM 705 C CA . GLU A 1 91 ? 20.874 -1.787 -26.608 1.00 53.47 91 GLU A CA 1
ATOM 706 C C . GLU A 1 91 ? 21.103 -2.865 -27.676 1.00 53.47 91 GLU A C 1
ATOM 708 O O . GLU A 1 91 ? 22.147 -2.857 -28.324 1.00 53.47 91 GLU A O 1
ATOM 713 N N . ALA A 1 92 ? 20.092 -3.682 -27.994 1.00 51.84 92 ALA A N 1
ATOM 714 C CA . ALA A 1 92 ? 20.178 -4.666 -29.079 1.00 51.84 92 ALA A CA 1
ATOM 715 C C . ALA A 1 92 ? 20.321 -4.040 -30.484 1.00 51.84 92 ALA A C 1
ATOM 717 O O . ALA A 1 92 ? 20.793 -4.698 -31.407 1.00 51.84 92 ALA A O 1
ATOM 718 N N . SER A 1 93 ? 19.951 -2.765 -30.660 1.00 48.56 93 SER A N 1
ATOM 719 C CA . SER A 1 93 ? 20.100 -2.044 -31.937 1.00 48.56 93 SER A CA 1
ATOM 720 C C . SER A 1 93 ? 21.460 -1.348 -32.094 1.00 48.56 93 SER A C 1
ATOM 722 O O . SER A 1 93 ? 21.703 -0.722 -33.124 1.00 48.56 93 SER A O 1
ATOM 724 N N . LYS A 1 94 ? 22.338 -1.412 -31.083 1.00 47.09 94 LYS A N 1
ATOM 725 C CA . LYS A 1 94 ? 23.670 -0.785 -31.115 1.00 47.09 94 LYS A CA 1
ATOM 726 C C . LYS A 1 94 ? 24.814 -1.768 -31.387 1.00 47.09 94 LYS A C 1
ATOM 728 O O . LYS A 1 94 ? 25.926 -1.316 -31.626 1.00 47.09 94 LYS A O 1
ATOM 733 N N . ASP A 1 95 ? 24.522 -3.068 -31.418 1.00 43.97 95 ASP A N 1
ATOM 734 C CA . ASP A 1 95 ? 25.471 -4.150 -31.736 1.00 43.97 95 ASP A CA 1
ATOM 735 C C . ASP A 1 95 ? 25.316 -4.683 -33.178 1.00 43.97 95 ASP A C 1
ATOM 737 O O . ASP A 1 95 ? 25.835 -5.735 -33.537 1.00 43.97 95 ASP A O 1
ATOM 741 N N . SER A 1 96 ? 24.575 -3.974 -34.037 1.00 44.28 96 SER A N 1
ATOM 742 C CA . SER A 1 96 ? 24.410 -4.327 -35.460 1.00 44.28 96 SER A CA 1
ATOM 743 C C . SER A 1 96 ? 24.818 -3.202 -36.415 1.00 44.28 96 SER A C 1
ATOM 745 O O . SER A 1 96 ? 24.359 -3.178 -37.553 1.00 44.28 96 SER A O 1
ATOM 747 N N . ASP A 1 97 ? 25.697 -2.297 -35.973 1.00 41.22 97 ASP A N 1
ATOM 748 C CA . ASP A 1 97 ? 26.470 -1.432 -36.870 1.00 41.22 97 ASP A CA 1
ATOM 749 C C . ASP A 1 97 ? 27.902 -1.982 -36.955 1.00 41.22 97 ASP A C 1
ATOM 751 O O . ASP A 1 97 ? 28.789 -1.668 -36.168 1.00 41.22 97 ASP A O 1
ATOM 755 N N . GLU A 1 98 ? 28.055 -2.889 -37.916 1.00 40.69 98 GLU A N 1
ATOM 756 C CA . GLU A 1 98 ? 29.211 -2.930 -38.802 1.00 40.69 98 GLU A CA 1
ATOM 757 C C . GLU A 1 98 ? 30.574 -3.333 -38.205 1.00 40.69 98 GLU A C 1
ATOM 759 O O . GLU A 1 98 ? 31.497 -2.549 -37.983 1.00 40.69 98 GLU A O 1
ATOM 764 N N . SER A 1 99 ? 30.767 -4.651 -38.167 1.00 39.56 99 SER A N 1
ATOM 765 C CA . SER A 1 99 ? 32.010 -5.230 -38.677 1.00 39.56 99 SER A CA 1
ATOM 766 C C . SER A 1 99 ? 32.198 -4.865 -40.159 1.00 39.56 99 SER A C 1
ATOM 768 O O . SER A 1 99 ? 31.676 -5.565 -41.018 1.00 39.56 99 SER A O 1
ATOM 770 N N . THR A 1 100 ? 32.987 -3.836 -40.484 1.00 37.22 100 THR A N 1
ATOM 771 C CA . THR A 1 100 ? 33.749 -3.800 -41.747 1.00 37.22 100 THR A CA 1
ATOM 772 C C . THR A 1 100 ? 35.129 -3.170 -41.547 1.00 37.22 100 THR A C 1
ATOM 774 O O . THR A 1 100 ? 35.305 -1.959 -41.486 1.00 37.22 100 THR A O 1
ATOM 777 N N . THR A 1 101 ? 36.154 -4.016 -41.460 1.00 35.44 101 THR A N 1
ATOM 778 C CA . THR A 1 101 ? 37.413 -3.902 -42.220 1.00 35.44 101 THR A CA 1
ATOM 779 C C . THR A 1 101 ? 38.189 -5.191 -41.964 1.00 35.44 101 THR A C 1
ATOM 781 O O . THR A 1 101 ? 39.074 -5.238 -41.118 1.00 35.44 101 THR A O 1
ATOM 784 N N . GLU A 1 102 ? 37.881 -6.243 -42.717 1.00 42.44 102 GLU A N 1
ATOM 785 C CA . GLU A 1 102 ? 38.923 -7.187 -43.109 1.00 42.44 102 GLU A CA 1
ATOM 786 C C . GLU A 1 102 ? 39.055 -7.098 -44.624 1.00 42.44 102 GLU A C 1
ATOM 788 O O . GLU A 1 102 ? 38.142 -7.384 -45.396 1.00 42.44 102 GLU A O 1
ATOM 793 N N . LYS A 1 103 ? 40.202 -6.565 -45.033 1.00 42.56 103 LYS A N 1
ATOM 794 C CA . LYS A 1 103 ? 40.671 -6.570 -46.404 1.00 42.56 103 LYS A CA 1
ATOM 795 C C . LYS A 1 103 ? 41.310 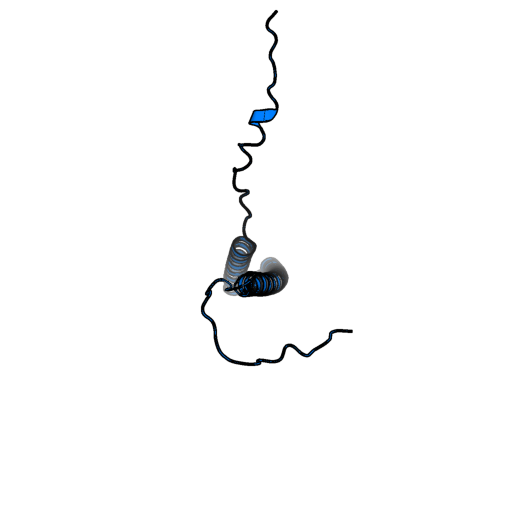-7.934 -46.634 1.00 42.56 103 LYS A C 1
ATOM 797 O O . LYS A 1 103 ? 42.516 -8.040 -46.476 1.00 42.56 103 LYS A O 1
ATOM 802 N N . ASP A 1 104 ? 40.530 -8.923 -47.043 1.00 47.03 104 ASP A N 1
ATOM 803 C CA . ASP A 1 104 ? 41.065 -10.077 -47.762 1.00 47.03 104 ASP A CA 1
ATOM 804 C C . ASP A 1 104 ? 40.119 -10.456 -48.911 1.00 47.03 104 ASP A C 1
ATOM 806 O O . ASP A 1 104 ? 38.897 -10.388 -48.752 1.00 47.03 104 ASP A O 1
ATOM 810 N N . PRO A 1 105 ? 40.655 -10.728 -50.115 1.00 55.81 105 PRO A N 1
ATOM 811 C CA . PRO A 1 105 ? 39.847 -10.972 -51.294 1.00 55.81 105 PRO A CA 1
ATOM 812 C C . PRO A 1 105 ? 39.387 -12.434 -51.331 1.00 55.81 105 PRO A C 1
ATOM 814 O O . PRO A 1 105 ? 40.130 -13.316 -50.911 1.00 55.81 105 PRO A O 1
ATOM 817 N N . GLU A 1 106 ? 38.223 -12.646 -51.955 1.00 45.69 106 GLU A N 1
ATOM 818 C CA . GLU A 1 106 ? 37.658 -13.904 -52.490 1.00 45.69 106 GLU A CA 1
ATOM 819 C C . GLU A 1 106 ? 36.373 -14.405 -51.780 1.00 45.69 106 GLU A C 1
ATOM 821 O O . GLU A 1 106 ? 36.386 -14.796 -50.617 1.00 45.69 106 GLU A O 1
ATOM 826 N N . ASP A 1 107 ? 35.303 -14.499 -52.591 1.00 44.91 107 ASP A N 1
ATOM 827 C CA . ASP A 1 107 ? 34.138 -15.412 -52.487 1.00 44.91 107 ASP A CA 1
ATOM 828 C C . ASP A 1 107 ? 32.886 -14.990 -51.648 1.00 44.91 107 ASP A C 1
ATOM 830 O O . ASP A 1 107 ? 32.967 -14.112 -50.795 1.00 44.91 107 ASP A O 1
ATOM 834 N N . PRO A 1 108 ? 31.666 -15.523 -51.913 1.00 50.88 108 PRO A N 1
ATOM 835 C CA . PRO A 1 108 ? 30.736 -15.039 -52.943 1.00 50.88 108 PRO A CA 1
ATOM 836 C C . PRO A 1 108 ? 29.360 -14.556 -52.423 1.00 50.88 108 PRO A C 1
ATOM 838 O O . PRO A 1 108 ? 28.794 -15.081 -51.471 1.00 50.88 108 PRO A O 1
ATOM 841 N N . LEU A 1 109 ? 28.771 -13.610 -53.169 1.00 55.53 109 LEU A N 1
ATOM 842 C CA . LEU A 1 109 ? 27.334 -13.466 -53.490 1.00 55.53 109 LEU A CA 1
ATOM 843 C C . LEU A 1 109 ? 26.302 -13.896 -52.417 1.00 55.53 109 LEU A C 1
ATOM 845 O O . LEU A 1 109 ? 25.554 -14.856 -52.602 1.00 55.53 109 LEU A O 1
ATOM 849 N N . GLY A 1 110 ? 26.170 -13.100 -51.355 1.00 47.25 110 GLY A N 1
ATOM 850 C CA . GLY A 1 110 ? 25.000 -13.089 -50.470 1.00 47.25 110 GLY A CA 1
ATOM 851 C C . GLY A 1 110 ? 24.103 -11.890 -50.780 1.00 47.25 110 GLY A C 1
ATOM 852 O O . GLY A 1 110 ? 24.459 -10.756 -50.490 1.00 47.25 110 GLY A O 1
ATOM 853 N N . GLN A 1 111 ? 22.968 -12.150 -51.421 1.00 50.16 111 GLN A N 1
ATOM 854 C CA . GLN A 1 111 ? 21.976 -11.185 -51.899 1.00 50.16 111 GLN A CA 1
ATOM 855 C C . GLN A 1 111 ? 21.521 -10.156 -50.846 1.00 50.16 111 GLN A C 1
ATOM 857 O O . GLN A 1 111 ? 20.931 -10.530 -49.836 1.00 50.16 111 GLN A O 1
ATOM 862 N N . THR A 1 112 ? 21.651 -8.863 -51.153 1.00 50.53 112 THR A N 1
ATOM 863 C CA . THR A 1 112 ? 20.788 -7.814 -50.590 1.00 50.53 112 THR A CA 1
ATOM 864 C C . THR A 1 112 ? 19.723 -7.445 -51.623 1.00 50.53 112 THR A C 1
ATOM 866 O O . THR A 1 112 ? 19.885 -6.555 -52.455 1.00 50.53 112 THR A O 1
ATOM 869 N N . LEU A 1 113 ? 18.622 -8.196 -51.584 1.00 51.22 113 LEU A N 1
ATOM 870 C CA . LEU A 1 113 ? 17.357 -7.869 -52.234 1.00 51.22 113 LEU A CA 1
ATOM 871 C C . LEU A 1 113 ? 16.298 -7.771 -51.127 1.00 51.22 113 LEU A C 1
ATOM 873 O O . LEU A 1 113 ? 16.069 -8.767 -50.456 1.00 51.22 113 LEU A O 1
ATOM 877 N N . ASP A 1 114 ? 15.746 -6.571 -50.923 1.00 49.69 114 ASP A N 1
ATOM 878 C CA . ASP A 1 114 ? 14.388 -6.237 -50.428 1.00 49.69 114 ASP A CA 1
ATOM 879 C C . ASP A 1 114 ? 14.444 -4.825 -49.808 1.00 49.69 114 ASP A C 1
ATOM 881 O O . ASP A 1 114 ? 14.942 -4.614 -48.707 1.00 49.69 114 ASP A O 1
ATOM 885 N N . THR A 1 115 ? 14.200 -3.757 -50.573 1.00 61.56 115 THR A N 1
ATOM 886 C CA . THR A 1 115 ? 12.865 -3.200 -50.872 1.00 61.56 115 THR A CA 1
ATOM 887 C C . THR A 1 115 ? 12.019 -2.990 -49.614 1.00 61.56 115 THR A C 1
ATOM 889 O O . THR A 1 115 ? 11.431 -3.925 -49.086 1.00 61.56 115 THR A O 1
ATOM 892 N N . TYR A 1 116 ? 11.874 -1.728 -49.203 1.00 51.31 116 TYR A N 1
ATOM 893 C CA . TYR A 1 116 ? 10.769 -1.269 -48.361 1.00 51.31 116 TYR A CA 1
ATOM 894 C C . TYR A 1 116 ? 10.085 -0.069 -49.030 1.00 51.31 116 TYR A C 1
ATOM 896 O O . TYR A 1 116 ? 10.754 0.779 -49.624 1.00 51.31 116 TYR A O 1
ATOM 904 N N . ALA A 1 117 ? 8.751 -0.120 -49.000 1.00 58.09 117 ALA A N 1
ATOM 905 C CA . ALA A 1 117 ? 7.775 0.707 -49.712 1.00 58.09 117 ALA A CA 1
ATOM 906 C C . ALA A 1 117 ? 7.640 2.147 -49.194 1.00 58.09 117 ALA A C 1
ATOM 908 O O . ALA A 1 117 ? 7.976 2.391 -48.014 1.00 58.09 117 ALA A O 1
#

Radius of gyration: 29.39 Å; chains: 1; bounding box: 60×65×75 Å

Secondary structure (DSSP, 8-state):
-------GGGSTT---S------HHHHHHHHHHHHHHHHHHHHHHHH-SS--HHHHHHHHHHHHHHHHHHHHHHHHHHHHHHHHHHHHHHHHTSS-S--------------------